Protein AF-A0A914K9J9-F1 (afdb_monomer)

Radius of gyration: 25.11 Å; Cα contacts (8 Å, |Δi|>4): 63; chains: 1; bounding box: 50×55×64 Å

Sequence (138 aa):
MTQPRTSSIVTNSENDKSSIIYKADKNYVFQRGFYENEVYEKATKFTNFLVNLQYLILTISALFNELLRNFGLLKTFYPQERPEQKDFTKLYAKRETIFVNNCYRPVCDIIGRPIAGVPGTKMTLKDRVSKDYNWTFE

Secondary structure (DSSP, 8-state):
-PPP---------SSS---------TT-----------------HHHHHHHHHHHHHHHHHHHHHHHHHHTT-------PPPGGGTTSPPSS-HHHHHHIIIIIHHHHHHHTPPB-S-SSSS--BPP---SSTTSS--

Foldseek 3Di:
DDDDDDDDDDDDPDDDDPPPDPPDDPPDDPDPPPPPPPPPPDPDPVVVVVVVVVVVVLQVQLVVVVVCVVVVVDDADADDDDPVCVVDDDPDDPRVRSCCPRPVLLVCQVVVFDFPDDDDPDTDTDHWDDPRSNPDTD

pLDDT: mean 75.24, std 19.27, range [32.78, 97.5]

Mean predicted aligned error: 14.39 Å

Nearest PDB structures (foldseek):
  7k0k-assembly1_B  TM=6.915E-01  e=8.109E-06  Homo sapiens
  7cqk-assembly1_T  TM=6.562E-01  e=1.047E-04  Homo sapiens
  7cqi-assembly1_T  TM=6.582E-01  e=1.282E-04  Homo sapiens
  6m4n-assembly1_B  TM=6.426E-01  e=4.305E-04  Homo sapiens
  7yjo-assembly1_B  TM=6.191E-01  e=2.798E-02  Arabidopsis thaliana

Structure (mmCIF, N/CA/C/O backbone):
data_AF-A0A914K9J9-F1
#
_entry.id   AF-A0A914K9J9-F1
#
loop_
_atom_site.group_PDB
_atom_site.id
_atom_site.type_symbol
_atom_site.label_atom_id
_atom_site.label_alt_id
_atom_site.label_comp_id
_atom_site.label_asym_id
_atom_site.label_entity_id
_atom_site.label_seq_id
_atom_site.pdbx_PDB_ins_code
_atom_site.Cartn_x
_atom_site.Cartn_y
_atom_site.Cartn_z
_atom_site.occupancy
_atom_site.B_iso_or_equiv
_ato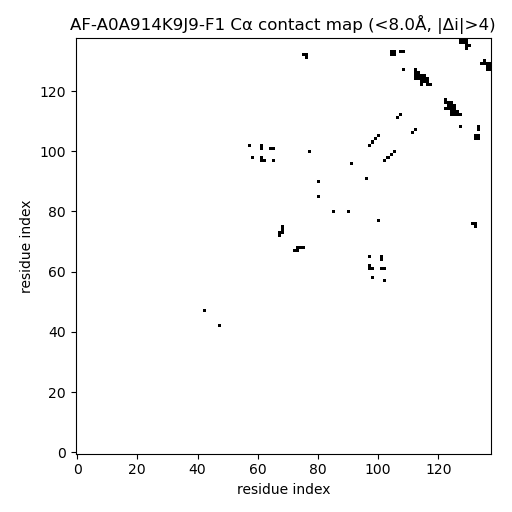m_site.auth_seq_id
_atom_site.auth_comp_id
_atom_site.auth_asym_id
_atom_site.auth_atom_id
_atom_site.pdbx_PDB_model_num
ATOM 1 N N . MET A 1 1 ? 14.699 -32.713 -23.924 1.00 34.44 1 MET A N 1
ATOM 2 C CA . MET A 1 1 ? 14.188 -32.689 -25.312 1.00 34.44 1 MET A CA 1
ATOM 3 C C . MET A 1 1 ? 12.806 -33.334 -25.301 1.00 34.44 1 MET A C 1
ATOM 5 O O . MET A 1 1 ? 12.697 -34.548 -25.378 1.00 34.44 1 MET A O 1
ATOM 9 N N . THR A 1 2 ? 11.761 -32.552 -25.038 1.00 39.81 2 THR A N 1
ATOM 10 C CA . THR A 1 2 ? 10.373 -33.036 -24.924 1.00 39.81 2 THR A CA 1
ATOM 11 C C . THR A 1 2 ? 9.716 -32.937 -26.300 1.00 39.81 2 THR A C 1
ATOM 13 O O . THR A 1 2 ? 9.763 -31.878 -26.922 1.00 39.81 2 THR A O 1
ATOM 16 N N . GLN A 1 3 ? 9.172 -34.048 -26.800 1.00 32.78 3 GLN A N 1
ATOM 17 C CA . GLN A 1 3 ? 8.558 -34.144 -28.130 1.00 32.78 3 GLN A CA 1
ATOM 18 C C . GLN A 1 3 ? 7.400 -33.134 -28.285 1.00 32.78 3 GLN A C 1
ATOM 20 O O . GLN A 1 3 ? 6.623 -32.961 -27.340 1.00 32.78 3 GLN A O 1
ATOM 25 N N . PRO A 1 4 ? 7.255 -32.464 -29.444 1.00 38.00 4 PRO A N 1
ATOM 26 C CA . PRO A 1 4 ? 6.171 -31.519 -29.666 1.00 38.00 4 PRO A CA 1
ATOM 27 C C . PRO A 1 4 ? 4.817 -32.233 -29.768 1.00 38.00 4 PRO A C 1
ATOM 29 O O . PRO A 1 4 ? 4.674 -33.286 -30.386 1.00 38.00 4 PRO A O 1
ATOM 32 N N . ARG A 1 5 ? 3.807 -31.609 -29.157 1.00 48.69 5 ARG A N 1
ATOM 33 C CA . ARG A 1 5 ? 2.401 -32.027 -29.117 1.00 48.69 5 ARG A CA 1
ATOM 34 C C . ARG A 1 5 ? 1.840 -32.181 -30.539 1.00 48.69 5 ARG A C 1
ATOM 36 O O . ARG A 1 5 ? 1.570 -31.183 -31.200 1.00 48.69 5 ARG A O 1
ATOM 43 N N . THR A 1 6 ? 1.620 -33.410 -31.000 1.00 38.75 6 THR A N 1
ATOM 44 C CA . THR A 1 6 ? 0.888 -33.673 -32.249 1.00 38.75 6 THR A CA 1
ATOM 45 C C . THR A 1 6 ? -0.610 -33.704 -31.944 1.00 38.75 6 THR A C 1
ATOM 47 O O . THR A 1 6 ? -1.135 -34.704 -31.465 1.00 38.75 6 THR A O 1
ATOM 50 N N . SER A 1 7 ? -1.318 -32.595 -32.163 1.00 42.06 7 SER A N 1
ATOM 51 C CA . SER A 1 7 ? -2.784 -32.583 -32.113 1.00 42.06 7 SER A CA 1
ATOM 52 C C . SER A 1 7 ? -3.335 -33.040 -33.462 1.00 42.06 7 SER A C 1
ATOM 54 O O . SER A 1 7 ? -3.298 -32.284 -34.432 1.00 42.06 7 SER A O 1
ATOM 56 N N . SER A 1 8 ? -3.834 -34.271 -33.543 1.00 40.62 8 SER A N 1
ATOM 57 C CA . SER A 1 8 ? -4.540 -34.762 -34.729 1.00 40.62 8 SER A CA 1
ATOM 58 C C . SER A 1 8 ? -5.969 -34.217 -34.753 1.00 40.62 8 SER A C 1
ATOM 60 O O . SER A 1 8 ? -6.779 -34.544 -33.884 1.00 40.62 8 SER A O 1
ATOM 62 N N . ILE A 1 9 ? -6.276 -33.386 -35.750 1.00 41.22 9 ILE A N 1
ATOM 63 C CA . ILE A 1 9 ? -7.633 -32.918 -36.044 1.00 41.22 9 ILE A CA 1
ATOM 64 C C . ILE A 1 9 ? -8.356 -34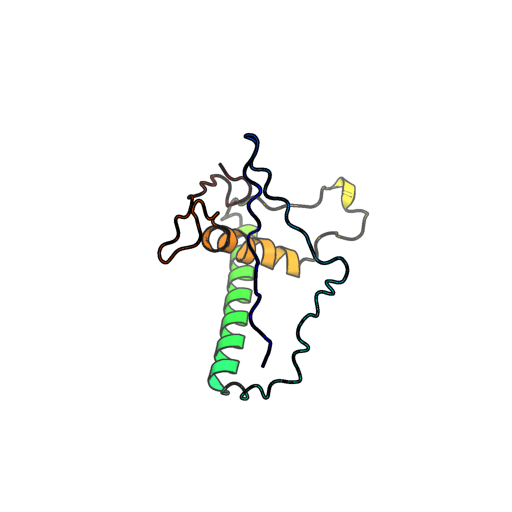.057 -36.770 1.00 41.22 9 ILE A C 1
ATOM 66 O O . ILE A 1 9 ? -7.957 -34.433 -37.868 1.00 41.22 9 ILE A O 1
ATOM 70 N N . VAL A 1 10 ? -9.404 -34.616 -36.162 1.00 45.47 10 VAL A N 1
ATOM 71 C CA . VAL A 1 10 ? -10.304 -35.568 -36.829 1.00 45.47 10 VAL A CA 1
ATOM 72 C C . VAL A 1 10 ? -11.623 -34.853 -37.087 1.00 45.47 10 VAL A C 1
ATOM 74 O O . VAL A 1 10 ? -12.367 -34.555 -36.155 1.00 45.47 10 VAL A O 1
ATOM 77 N N . THR A 1 11 ? -11.898 -34.553 -38.353 1.00 34.75 11 THR A N 1
ATOM 78 C CA . THR A 1 11 ? -13.187 -34.034 -38.821 1.00 34.75 11 THR A CA 1
ATOM 79 C C . THR A 1 11 ? -14.027 -35.196 -39.345 1.00 34.75 11 THR A C 1
ATOM 81 O O . THR A 1 11 ? -13.688 -35.763 -40.380 1.00 34.75 11 THR A O 1
ATOM 84 N N . ASN A 1 12 ? -15.124 -35.539 -38.665 1.00 36.00 12 ASN A N 1
ATOM 85 C CA . ASN A 1 12 ? -16.175 -36.362 -39.268 1.00 36.00 12 ASN A CA 1
ATOM 86 C C . ASN A 1 12 ? -17.130 -35.439 -40.030 1.00 36.00 12 ASN A C 1
ATOM 88 O O . ASN A 1 12 ? -17.810 -34.609 -39.427 1.00 36.00 12 ASN A O 1
ATOM 92 N N . SER A 1 13 ? -17.145 -35.567 -41.356 1.00 43.44 13 SER A N 1
ATOM 93 C CA . SER A 1 13 ? -18.115 -34.919 -42.232 1.00 43.44 13 SER A CA 1
ATOM 94 C C . SER A 1 13 ? -19.427 -35.697 -42.192 1.00 43.44 13 SER A C 1
ATOM 96 O O . SER A 1 13 ? -19.593 -36.624 -42.971 1.00 43.44 13 SER A O 1
ATOM 98 N N . GLU A 1 14 ? -20.322 -35.356 -41.268 1.00 43.47 14 GLU A N 1
ATOM 99 C CA . GLU A 1 14 ? -21.774 -35.508 -41.437 1.00 43.47 14 GLU A CA 1
ATOM 100 C C . GLU A 1 14 ? -22.504 -34.921 -40.216 1.00 43.47 14 GLU A C 1
ATOM 102 O O . GLU A 1 14 ? -22.311 -35.356 -39.083 1.00 43.47 14 GLU A O 1
ATOM 107 N N . ASN A 1 15 ? -23.364 -33.938 -40.499 1.00 35.38 15 ASN A N 1
ATOM 108 C CA . ASN A 1 15 ? -24.282 -33.200 -39.624 1.00 35.38 15 ASN A CA 1
ATOM 109 C C . ASN A 1 15 ? -23.733 -32.073 -38.724 1.00 35.38 15 ASN A C 1
ATOM 111 O O . ASN A 1 15 ? -22.988 -32.267 -37.765 1.00 35.38 15 ASN A O 1
ATOM 115 N N . ASP A 1 16 ? -24.239 -30.873 -39.029 1.00 42.59 16 ASP A N 1
ATOM 116 C CA . ASP A 1 16 ? -24.103 -29.603 -38.319 1.00 42.59 16 ASP A CA 1
ATOM 117 C C . ASP A 1 16 ? -24.403 -29.716 -36.819 1.00 42.59 16 ASP A C 1
ATOM 119 O O . ASP A 1 16 ? -25.556 -29.748 -36.384 1.00 42.59 16 ASP A O 1
ATOM 123 N N . LYS A 1 17 ? -23.321 -29.749 -36.038 1.00 36.62 17 LYS A N 1
ATOM 124 C CA . LYS A 1 17 ? -23.132 -29.193 -34.688 1.00 36.62 17 LYS A CA 1
ATOM 125 C C . LYS A 1 17 ? -21.673 -29.462 -34.332 1.00 36.62 17 LYS A C 1
ATOM 127 O O . LYS A 1 17 ? -21.334 -30.520 -33.810 1.00 36.62 17 LYS A O 1
ATOM 132 N N . SER A 1 18 ? -20.784 -28.520 -34.644 1.00 38.53 18 SER A N 1
ATOM 133 C CA . SER A 1 18 ? -19.354 -28.617 -34.336 1.00 38.53 18 SER A CA 1
ATOM 134 C C . SER A 1 18 ? -19.105 -28.471 -32.827 1.00 38.53 18 SER A C 1
ATOM 136 O O . SER A 1 18 ? -18.589 -27.456 -32.357 1.00 38.53 18 SER A O 1
ATOM 138 N N . SER A 1 19 ? -19.489 -29.469 -32.033 1.00 37.03 19 SER A N 1
ATOM 139 C CA . SER A 1 19 ? -1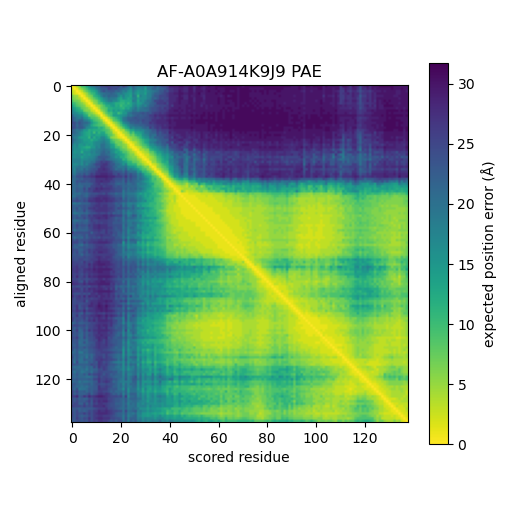8.983 -29.607 -30.672 1.00 37.03 19 SER A CA 1
ATOM 140 C C . SER A 1 19 ? -17.540 -30.092 -30.770 1.00 37.03 19 SER A C 1
ATOM 142 O O . SER A 1 19 ? -17.287 -31.250 -31.100 1.00 37.03 19 SER A O 1
ATOM 144 N N . ILE A 1 20 ? -16.588 -29.196 -30.518 1.00 44.19 20 ILE A N 1
ATOM 145 C CA . ILE A 1 20 ? -15.171 -29.544 -30.406 1.00 44.19 20 ILE A CA 1
ATOM 146 C C . ILE A 1 20 ? -15.028 -30.399 -29.141 1.00 44.19 20 ILE A C 1
ATOM 148 O O . ILE A 1 20 ? -15.009 -29.882 -28.025 1.00 44.19 20 ILE A O 1
ATOM 152 N N . ILE A 1 21 ? -14.997 -31.722 -29.298 1.00 39.75 21 ILE A N 1
ATOM 153 C CA . ILE A 1 21 ? -14.773 -32.642 -28.182 1.00 39.75 21 ILE A CA 1
ATOM 154 C C . ILE A 1 21 ? -13.268 -32.659 -27.910 1.00 39.75 21 ILE A C 1
ATOM 156 O O . ILE A 1 21 ? -12.502 -33.335 -28.596 1.00 39.75 21 ILE A O 1
ATOM 160 N N . TYR A 1 22 ? -12.832 -31.912 -26.898 1.00 46.94 22 TYR A N 1
ATOM 161 C CA . TYR A 1 22 ? -11.477 -32.039 -26.370 1.00 46.94 22 TYR A CA 1
ATOM 162 C C . TYR A 1 22 ? -11.358 -33.391 -25.658 1.00 46.94 22 TYR A C 1
ATOM 164 O O . TYR A 1 22 ? -11.877 -33.579 -24.558 1.00 46.94 22 TYR A O 1
ATOM 172 N N . LYS A 1 23 ? -10.672 -34.354 -26.277 1.00 42.66 23 LYS A N 1
ATOM 173 C CA . LYS A 1 23 ? -10.245 -35.574 -25.583 1.00 42.66 23 LYS A CA 1
ATOM 174 C C . LYS A 1 23 ? -9.040 -35.214 -24.712 1.00 42.66 23 LYS A C 1
ATOM 176 O O . LYS A 1 23 ? -7.927 -35.097 -25.210 1.00 42.66 23 LYS A O 1
ATOM 181 N N . ALA A 1 24 ? -9.272 -34.980 -23.423 1.00 58.97 24 ALA A N 1
ATOM 182 C CA . ALA A 1 24 ? -8.194 -34.895 -22.445 1.00 58.97 24 ALA A CA 1
ATOM 183 C C . ALA A 1 24 ? -7.677 -36.314 -22.158 1.00 58.97 24 ALA A C 1
ATOM 185 O O . ALA A 1 24 ? -8.462 -37.200 -21.806 1.00 58.97 24 ALA A O 1
ATOM 186 N N . ASP A 1 25 ? -6.373 -36.542 -22.322 1.00 60.53 25 ASP A N 1
ATOM 187 C CA . ASP A 1 25 ? -5.741 -37.818 -21.982 1.00 60.53 25 ASP A CA 1
ATOM 188 C C . ASP A 1 25 ? -5.950 -38.116 -20.497 1.00 60.53 25 ASP A C 1
ATOM 190 O O . ASP A 1 25 ? -5.471 -37.376 -19.648 1.00 60.53 25 ASP A O 1
ATOM 194 N N . LYS A 1 26 ? -6.641 -39.213 -20.159 1.00 59.38 26 LYS A N 1
ATOM 195 C CA . LYS A 1 26 ? -7.032 -39.563 -18.775 1.00 59.38 26 LYS A CA 1
ATOM 196 C C . LYS A 1 26 ? -5.862 -39.728 -17.786 1.00 59.38 26 LYS A C 1
ATOM 198 O O . LYS A 1 26 ? -6.105 -39.809 -16.590 1.00 59.38 26 LYS A O 1
ATOM 203 N N . ASN A 1 27 ? -4.620 -39.741 -18.272 1.00 52.59 27 ASN A N 1
ATOM 204 C CA . ASN A 1 27 ? -3.395 -39.890 -17.484 1.00 52.59 27 ASN A CA 1
ATOM 205 C C . ASN A 1 27 ? -2.533 -38.614 -17.463 1.00 52.59 27 ASN A C 1
ATOM 207 O O . ASN A 1 27 ? -1.317 -38.694 -17.288 1.00 52.59 27 ASN A O 1
ATOM 211 N N . TYR A 1 28 ? -3.127 -37.430 -17.655 1.00 58.00 28 TYR A N 1
ATOM 212 C CA . TYR A 1 28 ? -2.390 -36.183 -17.472 1.00 58.00 28 TYR A CA 1
ATOM 213 C C . TYR A 1 28 ? -2.070 -35.987 -15.979 1.00 58.00 28 TYR A C 1
ATOM 215 O O . TYR A 1 28 ? -2.931 -35.694 -15.154 1.00 58.00 28 TYR A O 1
ATOM 223 N N . VAL A 1 29 ? -0.802 -36.144 -15.616 1.00 54.78 29 VAL A N 1
ATOM 224 C CA . VAL A 1 29 ? -0.282 -35.650 -14.341 1.00 54.78 29 VAL A CA 1
ATOM 225 C C . VAL A 1 29 ? 0.401 -34.332 -14.655 1.00 54.78 29 VAL A C 1
ATOM 227 O O . VAL A 1 29 ? 1.391 -34.303 -15.385 1.00 54.78 29 VAL A O 1
ATOM 230 N N . PHE A 1 30 ? -0.138 -33.226 -14.139 1.00 55.84 30 PHE A N 1
ATOM 231 C CA . PHE A 1 30 ? 0.558 -31.944 -14.179 1.00 55.84 30 PHE A CA 1
ATOM 232 C C . PHE A 1 30 ? 1.815 -32.059 -13.314 1.00 55.84 30 PHE A C 1
ATOM 234 O O . PHE A 1 30 ? 1.777 -31.877 -12.097 1.00 55.84 30 PHE A O 1
ATOM 241 N N . GLN A 1 31 ? 2.933 -32.412 -13.940 1.00 54.22 31 GLN A N 1
ATOM 242 C CA . GLN A 1 31 ? 4.235 -32.320 -13.308 1.00 54.22 31 GLN A CA 1
ATOM 243 C C . GLN A 1 31 ? 4.617 -30.841 -13.316 1.00 54.22 31 GLN A C 1
ATOM 245 O O . GLN A 1 31 ? 4.958 -30.289 -14.363 1.00 54.22 31 GLN A O 1
ATOM 250 N N . ARG A 1 32 ? 4.544 -30.173 -12.154 1.00 55.34 32 ARG A N 1
ATOM 251 C CA . ARG A 1 32 ? 5.339 -28.953 -11.972 1.00 55.34 32 ARG A CA 1
ATOM 252 C C . ARG A 1 32 ? 6.779 -29.367 -12.232 1.00 55.34 32 ARG A C 1
ATOM 254 O O . ARG A 1 32 ? 7.260 -30.269 -11.554 1.00 55.34 32 ARG A O 1
ATOM 261 N N . GLY A 1 33 ? 7.426 -28.757 -13.224 1.00 50.41 33 GLY A N 1
ATOM 262 C CA . GLY A 1 33 ? 8.855 -28.950 -13.428 1.00 50.41 33 GLY A CA 1
ATOM 263 C C . GLY A 1 33 ? 9.553 -28.736 -12.090 1.00 50.41 33 GLY A C 1
ATOM 264 O O . GLY A 1 33 ? 9.337 -27.715 -11.435 1.00 50.41 33 GLY A O 1
ATOM 265 N N . PHE A 1 34 ? 10.294 -29.741 -11.634 1.00 48.25 34 PHE A N 1
ATOM 266 C CA . PHE A 1 34 ? 11.142 -29.585 -10.469 1.00 48.25 34 PHE A CA 1
ATOM 267 C C . PHE A 1 34 ? 12.213 -28.571 -10.862 1.00 48.25 34 PHE A C 1
ATOM 269 O O . PHE A 1 34 ? 13.027 -28.840 -11.740 1.00 48.25 34 PHE A O 1
ATOM 276 N N . TYR A 1 35 ? 12.159 -27.383 -10.262 1.00 55.12 35 TYR A N 1
ATOM 277 C CA . TYR A 1 35 ? 13.236 -26.405 -10.336 1.00 55.12 35 TYR A CA 1
ATOM 278 C C . TYR A 1 35 ? 14.409 -26.991 -9.547 1.00 55.12 35 TYR A C 1
ATOM 280 O O . TYR A 1 35 ? 14.546 -26.768 -8.344 1.00 55.12 35 TYR A O 1
ATOM 288 N N . GLU A 1 36 ? 15.189 -27.847 -10.199 1.00 54.03 36 GLU A N 1
ATOM 289 C CA . GLU A 1 36 ? 16.464 -28.336 -9.696 1.00 54.03 36 GLU A CA 1
ATOM 290 C C . GLU A 1 36 ? 17.377 -27.126 -9.518 1.00 54.03 36 GLU A C 1
ATOM 292 O O . GLU A 1 36 ? 17.854 -26.581 -10.504 1.00 54.03 36 GLU A O 1
ATOM 297 N N . ASN A 1 37 ? 17.519 -26.682 -8.261 1.00 53.47 37 ASN A N 1
ATOM 298 C CA . ASN A 1 37 ? 18.502 -25.729 -7.736 1.00 53.47 37 ASN A CA 1
ATOM 299 C C . ASN A 1 37 ? 19.274 -24.972 -8.824 1.00 53.47 37 ASN A C 1
ATOM 301 O O . ASN A 1 37 ? 20.453 -25.242 -9.061 1.00 53.47 37 ASN A O 1
ATOM 305 N N . GLU A 1 38 ? 18.598 -24.039 -9.497 1.00 58.50 38 GLU A N 1
ATOM 306 C CA . GLU A 1 38 ? 19.273 -23.174 -10.448 1.00 58.50 38 GLU A CA 1
ATOM 307 C C . GLU A 1 38 ? 20.379 -22.439 -9.691 1.00 58.50 38 GLU A C 1
ATOM 309 O O . GLU A 1 38 ? 20.176 -21.909 -8.593 1.00 58.50 38 GLU A O 1
ATOM 314 N N . VAL A 1 39 ? 21.579 -22.466 -10.266 1.00 61.59 39 VAL A N 1
ATOM 315 C CA . VAL A 1 39 ? 22.725 -21.667 -9.844 1.00 61.59 39 VAL A CA 1
ATOM 316 C C . VAL A 1 39 ? 22.325 -20.208 -10.040 1.00 61.59 39 VAL A C 1
ATOM 318 O O . VAL A 1 39 ? 22.595 -19.615 -11.078 1.00 61.59 39 VAL A O 1
ATOM 321 N N . TYR A 1 40 ? 21.608 -19.630 -9.077 1.00 66.56 40 TYR A N 1
ATOM 322 C CA . TYR A 1 40 ? 21.301 -18.212 -9.116 1.00 66.56 40 TYR A CA 1
ATOM 323 C C . TYR A 1 40 ? 22.631 -17.473 -9.056 1.00 66.56 40 TYR A C 1
ATOM 325 O O . TYR A 1 40 ? 23.387 -17.613 -8.087 1.00 66.56 40 TYR A O 1
ATOM 333 N N . GLU A 1 41 ? 22.927 -16.687 -10.088 1.00 74.25 41 GLU A N 1
ATOM 334 C CA . GLU A 1 41 ? 24.020 -15.733 -10.008 1.00 74.25 41 GLU A CA 1
ATOM 335 C C . GLU A 1 41 ? 23.779 -14.879 -8.767 1.00 74.25 41 GLU A C 1
ATOM 337 O O . GLU A 1 41 ? 22.723 -14.259 -8.600 1.00 74.25 41 GLU A O 1
ATOM 342 N N . LYS A 1 42 ? 24.733 -14.918 -7.830 1.00 77.88 42 LYS A N 1
ATOM 343 C CA . LYS A 1 42 ? 24.605 -14.183 -6.577 1.00 77.88 42 LYS A CA 1
ATOM 344 C C . LYS A 1 42 ? 24.393 -12.720 -6.933 1.00 77.88 42 LYS A C 1
ATOM 346 O O . LYS A 1 42 ? 25.289 -12.094 -7.496 1.00 77.88 42 LYS A O 1
ATOM 351 N N . ALA A 1 43 ? 23.223 -12.190 -6.581 1.00 84.50 43 ALA A N 1
ATOM 352 C CA . ALA A 1 43 ? 22.877 -10.815 -6.889 1.00 84.50 43 ALA A CA 1
ATOM 353 C C . ALA A 1 43 ? 24.009 -9.875 -6.456 1.00 84.50 43 ALA A C 1
ATOM 355 O O . ALA A 1 43 ? 24.526 -9.966 -5.331 1.00 84.50 43 ALA A O 1
ATOM 356 N N . THR A 1 44 ? 24.401 -8.980 -7.364 1.00 91.31 44 THR A N 1
ATOM 357 C CA . THR A 1 44 ? 25.407 -7.954 -7.097 1.00 91.31 44 THR A CA 1
ATOM 358 C C . THR A 1 44 ? 25.049 -7.226 -5.804 1.00 91.31 44 THR A C 1
ATOM 360 O O . THR A 1 44 ? 23.881 -6.924 -5.547 1.00 91.31 44 THR A O 1
ATOM 363 N N . LYS A 1 45 ? 26.053 -6.917 -4.972 1.00 92.75 45 LYS A N 1
ATOM 364 C CA . LYS A 1 45 ? 25.843 -6.238 -3.678 1.00 92.75 45 LYS A CA 1
ATOM 365 C C . LYS A 1 45 ? 24.997 -4.965 -3.823 1.00 92.75 45 LYS A C 1
ATOM 367 O O . LYS A 1 45 ? 24.157 -4.696 -2.973 1.00 92.75 45 LYS A O 1
ATOM 372 N N . PHE A 1 46 ? 25.184 -4.236 -4.925 1.00 95.12 46 PHE A N 1
ATOM 373 C CA . PHE A 1 46 ? 24.407 -3.048 -5.269 1.00 95.12 46 PHE A CA 1
ATOM 374 C C . PHE A 1 46 ? 22.918 -3.349 -5.488 1.00 95.12 46 PHE A C 1
ATOM 376 O O . PHE A 1 46 ? 22.074 -2.691 -4.892 1.00 95.12 46 PHE A O 1
ATOM 383 N N . THR A 1 47 ? 22.585 -4.384 -6.263 1.00 94.06 47 THR A N 1
ATOM 384 C CA . THR A 1 47 ? 21.194 -4.808 -6.480 1.00 94.06 47 THR A CA 1
ATOM 385 C C . THR A 1 47 ? 20.524 -5.198 -5.166 1.00 94.06 47 THR A C 1
ATOM 387 O O . THR A 1 47 ? 19.423 -4.737 -4.881 1.00 94.06 47 THR A O 1
ATOM 390 N N . ASN A 1 48 ? 21.208 -5.971 -4.316 1.00 93.75 48 ASN A N 1
ATOM 391 C CA . ASN A 1 48 ? 20.680 -6.323 -2.994 1.00 93.75 48 ASN A CA 1
ATOM 392 C C . ASN A 1 48 ? 20.425 -5.082 -2.135 1.00 93.75 48 ASN A C 1
ATOM 394 O O . ASN A 1 48 ? 19.390 -4.986 -1.479 1.00 93.75 48 ASN A O 1
ATOM 398 N N . PHE A 1 49 ? 21.346 -4.119 -2.144 1.00 96.50 49 PHE A N 1
ATOM 399 C CA . PHE A 1 49 ? 21.162 -2.861 -1.431 1.00 96.50 49 PHE A CA 1
ATOM 400 C C . PHE A 1 49 ? 19.936 -2.094 -1.942 1.00 96.50 49 PHE A C 1
ATOM 402 O O . PHE A 1 49 ? 19.089 -1.705 -1.140 1.00 96.50 49 PHE A O 1
ATOM 409 N N . LEU A 1 50 ? 19.794 -1.943 -3.261 1.00 96.81 50 LEU A N 1
ATOM 410 C CA . LEU A 1 50 ? 18.660 -1.247 -3.868 1.00 96.81 50 LEU A CA 1
ATOM 411 C C . LEU A 1 50 ? 17.316 -1.902 -3.538 1.00 96.81 50 LEU A C 1
ATOM 413 O O . LEU A 1 50 ? 16.364 -1.195 -3.223 1.00 96.81 50 LEU A O 1
ATOM 417 N N . VAL A 1 51 ? 17.232 -3.235 -3.563 1.00 96.00 51 VAL A N 1
ATOM 418 C CA . VAL A 1 51 ? 15.994 -3.958 -3.220 1.00 96.00 51 VAL A CA 1
ATOM 419 C C . VAL A 1 51 ? 15.603 -3.714 -1.762 1.00 96.00 51 VAL A C 1
ATOM 421 O O . VAL A 1 51 ? 14.442 -3.429 -1.469 1.00 96.00 51 VAL A O 1
ATOM 424 N N . ASN A 1 52 ? 16.571 -3.763 -0.845 1.00 95.38 52 ASN A N 1
ATOM 425 C CA . ASN A 1 52 ? 16.312 -3.474 0.565 1.00 95.38 52 ASN A CA 1
ATOM 426 C C . ASN A 1 52 ? 15.920 -2.004 0.784 1.00 95.38 52 ASN A C 1
ATOM 428 O O . ASN A 1 52 ? 15.007 -1.715 1.556 1.00 95.38 52 ASN A O 1
ATOM 432 N N . LEU A 1 53 ? 16.560 -1.079 0.067 1.00 97.50 53 LEU A N 1
ATOM 433 C 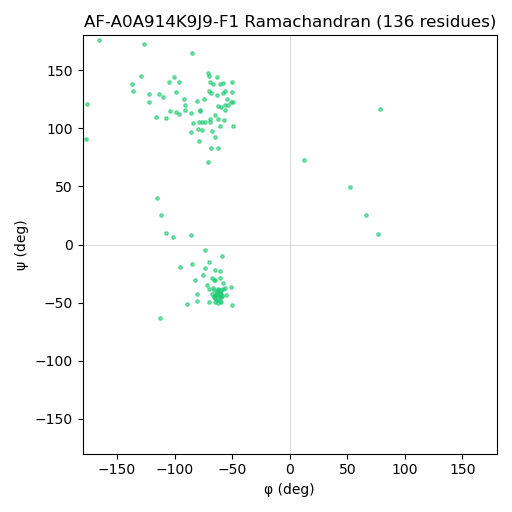CA . LEU A 1 53 ? 16.232 0.344 0.104 1.00 97.50 53 LEU A CA 1
ATOM 434 C C . LEU A 1 53 ? 14.814 0.604 -0.421 1.00 97.50 53 LEU A C 1
ATOM 436 O O . LEU A 1 53 ? 14.057 1.335 0.212 1.00 97.50 53 LEU A O 1
ATOM 440 N N . GLN A 1 54 ? 14.414 -0.047 -1.513 1.00 95.62 54 GLN A N 1
ATOM 441 C CA . GLN A 1 54 ? 13.051 0.031 -2.039 1.00 95.62 54 GLN A CA 1
ATOM 442 C C . GLN A 1 54 ? 12.023 -0.473 -1.019 1.00 95.62 54 GLN A C 1
ATOM 444 O O . GLN A 1 54 ? 10.991 0.166 -0.809 1.00 95.62 54 GLN A O 1
ATOM 449 N N . TYR A 1 55 ? 12.305 -1.598 -0.359 1.00 92.62 55 TYR A N 1
ATOM 450 C CA . TYR A 1 55 ? 11.425 -2.138 0.676 1.00 92.62 55 TYR A CA 1
ATOM 451 C C . TYR A 1 55 ? 11.283 -1.174 1.866 1.00 92.62 55 TYR A C 1
ATOM 453 O O . TYR A 1 55 ? 10.184 -0.975 2.396 1.00 92.62 55 TYR A O 1
ATOM 461 N N . LEU A 1 56 ? 12.381 -0.524 2.256 1.00 95.62 56 LEU A N 1
ATOM 462 C CA . LEU A 1 56 ? 12.392 0.482 3.314 1.00 95.62 56 LEU A CA 1
ATOM 463 C C . LEU A 1 56 ? 11.576 1.719 2.924 1.00 95.62 56 LEU A C 1
ATOM 465 O O . LEU A 1 56 ? 10.744 2.159 3.715 1.00 95.62 56 LEU A O 1
ATOM 469 N N . ILE A 1 57 ? 11.748 2.236 1.704 1.00 95.75 57 ILE A N 1
ATOM 470 C CA . ILE A 1 57 ? 10.968 3.377 1.203 1.00 95.75 57 ILE A CA 1
ATOM 471 C C . ILE A 1 57 ? 9.475 3.045 1.203 1.00 95.75 57 ILE A C 1
ATOM 473 O O . ILE A 1 57 ? 8.690 3.804 1.768 1.00 95.75 57 ILE A O 1
ATOM 477 N N . LEU A 1 58 ? 9.081 1.890 0.656 1.00 91.69 58 LEU A N 1
ATOM 478 C CA . LEU A 1 58 ? 7.684 1.441 0.659 1.00 91.69 58 LEU A CA 1
ATOM 479 C C . LEU A 1 58 ? 7.103 1.385 2.077 1.00 91.69 58 LEU A C 1
ATOM 481 O O . LEU A 1 58 ? 5.992 1.860 2.313 1.00 91.69 58 LEU A O 1
ATOM 485 N N . THR A 1 59 ? 7.871 0.855 3.030 1.00 91.38 59 THR A N 1
ATOM 486 C CA . THR A 1 59 ? 7.445 0.743 4.430 1.00 91.38 59 THR A CA 1
ATOM 487 C C . THR A 1 59 ? 7.277 2.117 5.084 1.00 91.38 59 THR A C 1
ATOM 489 O O . THR A 1 59 ? 6.274 2.362 5.757 1.00 91.38 59 THR A O 1
ATOM 492 N N . ILE A 1 60 ? 8.221 3.037 4.864 1.00 94.69 60 ILE A N 1
ATOM 493 C CA . ILE A 1 60 ? 8.156 4.400 5.411 1.00 94.69 60 ILE A CA 1
ATOM 494 C C . ILE A 1 60 ? 6.987 5.173 4.802 1.00 94.69 60 ILE A C 1
ATOM 496 O O . ILE A 1 60 ? 6.227 5.799 5.539 1.00 94.69 60 ILE A O 1
ATOM 500 N N . SER A 1 61 ? 6.791 5.105 3.484 1.00 91.94 61 SER A N 1
ATOM 501 C CA . SER A 1 61 ? 5.663 5.760 2.816 1.00 91.94 61 SER A CA 1
ATOM 502 C C . SER A 1 61 ? 4.317 5.222 3.307 1.00 91.94 61 SER A C 1
ATOM 504 O O . SER A 1 61 ? 3.384 5.997 3.522 1.00 91.94 61 SER A O 1
ATOM 506 N N . ALA A 1 62 ? 4.208 3.911 3.543 1.00 91.38 62 ALA A N 1
ATOM 507 C CA . ALA A 1 62 ? 2.997 3.315 4.097 1.00 91.38 62 ALA A CA 1
ATOM 508 C C . ALA A 1 62 ? 2.697 3.834 5.510 1.00 91.38 62 ALA A C 1
ATOM 510 O O . ALA A 1 62 ? 1.549 4.167 5.806 1.00 91.38 62 ALA A O 1
ATOM 511 N N . LEU A 1 63 ? 3.720 3.955 6.359 1.00 91.56 63 LEU A N 1
ATOM 512 C CA . LEU A 1 63 ? 3.565 4.511 7.701 1.00 91.56 63 LEU A CA 1
ATOM 513 C C . LEU A 1 63 ? 3.215 6.002 7.656 1.00 91.56 63 LEU A C 1
ATOM 515 O O . LEU A 1 63 ? 2.324 6.445 8.374 1.00 91.56 63 LEU A O 1
ATOM 519 N N . PHE A 1 64 ? 3.870 6.775 6.790 1.00 92.62 64 PHE A N 1
ATOM 520 C CA . PHE A 1 64 ? 3.613 8.206 6.638 1.00 92.62 64 PHE A CA 1
ATOM 521 C C . PHE A 1 64 ? 2.157 8.492 6.247 1.00 92.62 64 PHE A C 1
ATOM 523 O O . PHE A 1 64 ? 1.510 9.341 6.856 1.00 92.62 64 PHE A O 1
ATOM 530 N N . ASN A 1 65 ? 1.601 7.728 5.303 1.00 89.12 65 ASN A N 1
ATOM 531 C CA . ASN A 1 65 ? 0.188 7.837 4.934 1.00 89.12 65 ASN A CA 1
ATOM 532 C C . ASN A 1 65 ? -0.754 7.491 6.099 1.00 89.12 65 ASN A C 1
ATOM 534 O O . ASN A 1 65 ? -1.781 8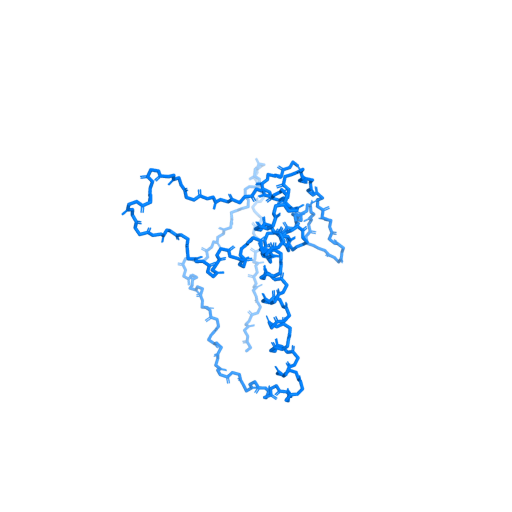.144 6.286 1.00 89.12 65 ASN A O 1
ATOM 538 N N . GLU A 1 66 ? -0.405 6.495 6.917 1.00 88.88 66 GLU A N 1
ATOM 539 C CA . GLU A 1 66 ? -1.177 6.167 8.117 1.00 88.88 66 GLU A CA 1
ATOM 540 C C . GLU A 1 66 ? -1.107 7.285 9.169 1.00 88.88 66 GLU A C 1
ATOM 542 O O . GLU A 1 66 ? -2.120 7.606 9.789 1.00 88.88 66 GLU A O 1
ATOM 547 N N . LEU A 1 67 ? 0.049 7.938 9.323 1.00 90.50 67 LEU A N 1
ATOM 548 C CA . LE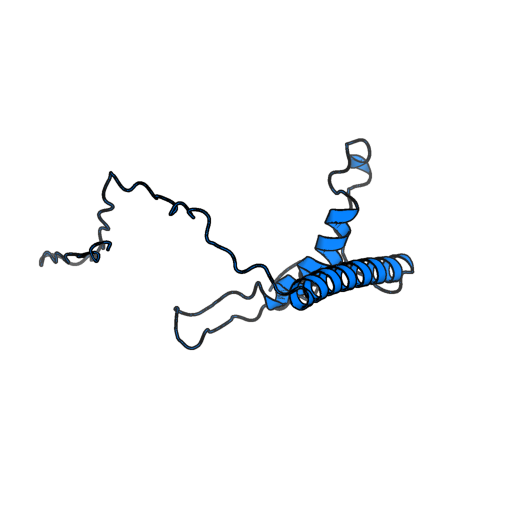U A 1 67 ? 0.198 9.106 10.193 1.00 90.50 67 LEU A CA 1
ATOM 549 C C . LEU A 1 67 ? -0.681 10.267 9.720 1.00 90.50 67 LEU A C 1
ATOM 551 O O . LEU A 1 67 ? -1.462 10.787 10.514 1.00 90.50 67 LEU A O 1
ATOM 555 N N . LEU A 1 68 ? -0.624 10.632 8.434 1.00 89.69 68 LEU A N 1
ATOM 556 C CA . LEU A 1 68 ? -1.479 11.680 7.854 1.00 89.69 68 LEU A CA 1
ATOM 557 C C . LEU A 1 68 ? -2.970 11.397 8.070 1.00 89.69 68 LEU A C 1
ATOM 559 O O . LEU A 1 68 ? -3.758 12.308 8.336 1.00 89.69 68 LEU A O 1
ATOM 563 N N . ARG A 1 69 ? -3.354 10.122 7.993 1.00 85.69 69 ARG A N 1
ATOM 564 C CA . ARG A 1 69 ? -4.720 9.677 8.255 1.00 85.69 69 ARG A CA 1
ATOM 565 C C . ARG A 1 69 ? -5.092 9.779 9.736 1.00 85.69 69 ARG A C 1
ATOM 567 O O . ARG A 1 69 ? -6.201 10.208 10.037 1.00 85.69 69 ARG A O 1
ATOM 574 N N . ASN A 1 70 ? -4.176 9.471 10.654 1.00 85.50 70 ASN A N 1
ATOM 575 C CA . ASN A 1 70 ? -4.391 9.670 12.092 1.00 85.50 70 ASN A CA 1
ATOM 576 C C . ASN A 1 70 ? -4.519 11.156 12.463 1.00 85.50 70 ASN A C 1
ATOM 578 O O . ASN A 1 70 ? -5.267 11.488 13.377 1.00 85.50 70 ASN A O 1
ATOM 582 N N . PHE A 1 71 ? -3.854 12.049 11.726 1.00 89.50 71 PHE A N 1
ATOM 583 C CA . PHE A 1 71 ? -4.039 13.499 11.851 1.00 89.50 71 PHE A CA 1
ATOM 584 C C . PHE A 1 71 ? -5.361 14.010 11.247 1.00 89.50 71 PHE A C 1
ATOM 586 O O . PHE A 1 71 ? -5.669 15.191 11.372 1.00 89.50 71 PHE A O 1
ATOM 593 N N . GLY A 1 72 ? -6.155 13.151 10.597 1.00 83.75 72 GLY A N 1
ATOM 594 C CA . GLY A 1 72 ? -7.458 13.512 10.032 1.00 83.75 72 GLY A CA 1
ATOM 595 C C . GLY A 1 72 ? -7.398 14.295 8.716 1.00 83.75 72 GLY A C 1
ATOM 596 O O . GLY A 1 72 ? -8.432 14.764 8.246 1.00 83.75 72 GLY A O 1
ATOM 597 N N . LEU A 1 73 ? -6.217 14.417 8.101 1.00 82.69 73 LEU A N 1
ATOM 598 C CA . LEU A 1 73 ? -6.028 15.156 6.844 1.00 82.69 73 LEU A CA 1
ATOM 599 C C . LEU A 1 73 ? -6.558 14.391 5.624 1.00 82.69 73 LEU A C 1
ATOM 601 O O . LEU A 1 73 ? -6.929 14.992 4.620 1.00 82.69 73 LEU A O 1
ATOM 605 N N . LEU A 1 74 ? -6.604 13.060 5.714 1.00 79.00 74 LEU A N 1
ATOM 606 C CA . LEU A 1 74 ? -7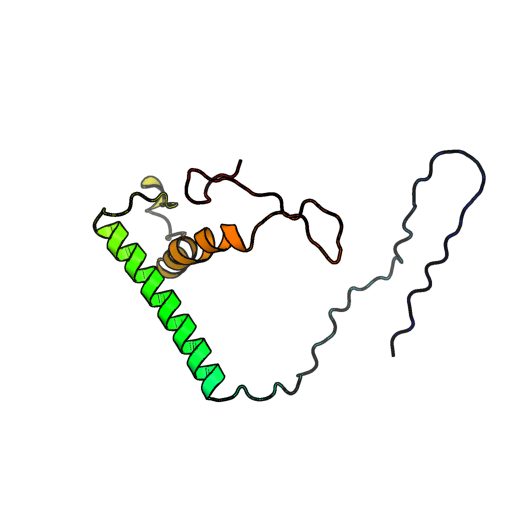.058 12.173 4.648 1.00 79.00 74 LEU A CA 1
ATOM 607 C C . LEU A 1 74 ? -8.314 11.423 5.102 1.00 79.00 74 LEU A C 1
ATOM 609 O O . LEU A 1 74 ? -8.249 10.539 5.960 1.00 79.00 74 LEU A O 1
ATOM 613 N N . LYS A 1 75 ? -9.470 11.751 4.511 1.00 70.44 75 LYS A N 1
ATOM 614 C CA . LYS A 1 75 ? -10.673 10.913 4.619 1.00 70.44 75 LYS A CA 1
ATOM 615 C C . LYS A 1 75 ? -10.532 9.741 3.654 1.00 70.44 75 LYS A C 1
ATOM 617 O O . LYS A 1 75 ? -10.679 9.907 2.449 1.00 70.44 75 LYS A O 1
ATOM 622 N N . THR A 1 76 ? -10.263 8.554 4.187 1.00 71.62 76 THR A N 1
ATOM 623 C CA . THR A 1 76 ? -10.133 7.333 3.381 1.00 71.62 76 THR A CA 1
ATOM 624 C C . THR A 1 76 ? -10.862 6.178 4.050 1.00 71.62 76 THR A C 1
ATOM 626 O O . THR A 1 76 ? -10.691 5.932 5.249 1.00 71.62 76 THR A O 1
ATOM 629 N N . PHE A 1 77 ? -11.660 5.456 3.263 1.00 72.56 77 PHE A N 1
ATOM 630 C CA . PHE A 1 77 ? -12.373 4.260 3.697 1.00 72.56 77 PHE A CA 1
ATOM 631 C C . PHE A 1 77 ? -11.386 3.115 3.973 1.00 72.56 77 PHE A C 1
ATOM 633 O O . PHE A 1 77 ? -10.539 2.787 3.139 1.00 72.56 77 PHE A O 1
ATOM 640 N N . TYR A 1 78 ? -11.506 2.473 5.137 1.00 78.31 78 TYR A N 1
ATOM 641 C CA . TYR A 1 78 ? -10.700 1.314 5.536 1.00 78.31 78 TYR A CA 1
ATOM 642 C C . TYR A 1 78 ? -11.594 0.246 6.193 1.00 78.31 78 TYR A C 1
ATOM 644 O O . TYR A 1 78 ? -12.448 0.649 6.984 1.00 78.31 78 TYR A O 1
ATOM 652 N N . PRO A 1 79 ? -11.445 -1.074 5.919 1.00 76.25 79 PRO A N 1
ATOM 653 C CA . PRO A 1 79 ? -12.159 -2.081 6.697 1.00 76.25 79 PRO A CA 1
ATOM 654 C C . PRO A 1 79 ? -11.728 -2.025 8.163 1.00 76.25 79 PRO A C 1
ATOM 656 O O . PRO A 1 79 ? -10.628 -2.431 8.513 1.00 76.25 79 PRO A O 1
ATOM 659 N N . GLN A 1 80 ? -12.601 -1.528 9.031 1.00 79.25 80 GLN A N 1
ATOM 660 C CA . GLN A 1 80 ? -12.416 -1.622 10.474 1.00 79.25 80 GLN A CA 1
ATOM 661 C C . GLN A 1 80 ? -13.263 -2.758 11.033 1.00 79.25 80 GLN A C 1
ATOM 663 O O . GLN A 1 80 ? -14.379 -3.006 10.573 1.00 79.25 80 GLN A O 1
ATOM 668 N N . GLU A 1 81 ? -12.721 -3.444 12.036 1.00 83.44 81 GLU A N 1
ATOM 669 C CA . GLU A 1 81 ? -13.473 -4.429 12.805 1.00 83.44 81 GLU A CA 1
ATOM 670 C C . GLU A 1 81 ? -14.668 -3.750 13.476 1.00 83.44 81 GLU A C 1
ATOM 672 O O . GLU A 1 81 ? -14.561 -2.635 14.006 1.00 83.44 81 GLU A O 1
ATOM 677 N N . ARG A 1 82 ? -15.819 -4.428 13.447 1.00 85.81 82 ARG A N 1
ATOM 678 C CA . ARG A 1 82 ? -17.019 -3.933 14.118 1.00 85.81 82 ARG A CA 1
ATOM 679 C C . ARG A 1 82 ? -16.759 -3.865 15.623 1.00 85.81 82 ARG A C 1
ATOM 681 O O . ARG A 1 82 ? -16.091 -4.750 16.159 1.00 85.81 82 ARG A O 1
ATOM 688 N N . PRO A 1 83 ? -17.301 -2.857 16.326 1.00 86.00 83 PRO A N 1
ATOM 689 C CA . PRO A 1 83 ? -17.093 -2.721 17.765 1.00 86.00 83 PRO A CA 1
ATOM 690 C C . PRO A 1 83 ? -17.558 -3.958 18.546 1.00 86.00 83 PRO A C 1
ATOM 692 O O . PRO A 1 83 ? -16.905 -4.329 19.511 1.00 86.00 83 PRO A O 1
ATOM 695 N N . GLU A 1 84 ? -18.610 -4.627 18.073 1.00 89.19 84 GLU A N 1
ATOM 696 C CA . GLU A 1 84 ? -19.181 -5.855 18.648 1.00 89.19 84 GLU A CA 1
ATOM 697 C C . GLU A 1 84 ? -18.240 -7.068 18.588 1.00 89.19 84 GLU A C 1
ATOM 699 O O . GLU A 1 84 ? -18.398 -8.013 19.348 1.00 89.19 84 GLU A O 1
ATOM 704 N N . GLN A 1 85 ? -17.262 -7.064 17.679 1.00 83.94 85 GLN A N 1
ATOM 705 C CA . GLN A 1 85 ? -16.374 -8.207 17.440 1.00 83.94 85 GLN A CA 1
ATOM 706 C C . GLN A 1 85 ? -14.997 -8.034 18.091 1.00 83.94 85 GLN A C 1
ATOM 708 O O . GLN A 1 85 ? -14.113 -8.861 17.880 1.00 83.94 85 GLN A O 1
ATOM 713 N N . LYS A 1 86 ? -14.810 -6.978 18.892 1.00 84.88 86 LYS A N 1
ATOM 714 C CA . LYS A 1 86 ? -13.536 -6.684 19.567 1.00 84.88 86 LYS A CA 1
ATOM 715 C C . LYS A 1 86 ? -13.190 -7.660 20.692 1.00 84.88 86 LYS A C 1
ATOM 717 O O . LYS A 1 86 ? -12.035 -7.686 21.108 1.00 84.88 86 LYS A O 1
ATOM 722 N N . ASP A 1 87 ? -14.161 -8.446 21.153 1.00 90.00 87 ASP A N 1
ATOM 723 C CA . ASP A 1 87 ? -13.952 -9.500 22.151 1.00 90.00 87 ASP A CA 1
ATOM 724 C C . ASP A 1 87 ? -13.219 -10.721 21.571 1.00 90.00 87 ASP A C 1
ATOM 726 O O . ASP A 1 87 ? -12.618 -11.501 22.310 1.00 90.00 87 ASP A O 1
ATOM 730 N N . PHE A 1 88 ? -13.223 -10.887 20.245 1.00 87.62 88 PHE A N 1
ATOM 731 C CA . PHE A 1 88 ? -12.483 -11.948 19.570 1.00 87.62 88 PHE A CA 1
ATOM 732 C C . PHE A 1 88 ? -11.027 -11.546 19.311 1.00 87.62 88 PHE A C 1
ATOM 734 O O . PHE A 1 88 ? -10.641 -10.377 19.365 1.00 87.62 88 PHE A O 1
ATOM 741 N N . THR A 1 89 ? -10.185 -12.532 18.990 1.00 87.88 89 THR A N 1
ATOM 742 C CA . THR A 1 89 ? -8.841 -12.252 18.476 1.00 87.88 89 THR A CA 1
ATOM 743 C C . THR A 1 89 ? -8.945 -11.364 17.239 1.00 87.88 89 THR A C 1
ATOM 745 O O . THR A 1 89 ? -9.725 -11.656 16.334 1.00 87.88 89 THR A O 1
ATOM 748 N N . LYS A 1 90 ? -8.142 -10.293 17.207 1.00 82.69 90 LYS A N 1
ATOM 749 C CA . LYS A 1 90 ? -8.080 -9.361 16.075 1.00 82.69 90 LYS A CA 1
ATOM 750 C C . LYS A 1 90 ? -7.875 -10.143 14.786 1.00 82.69 90 LYS A C 1
ATOM 752 O O . LYS A 1 90 ? -6.894 -10.877 14.656 1.00 82.69 90 LYS A O 1
ATOM 757 N N . LEU A 1 91 ? -8.797 -9.964 13.854 1.00 82.94 91 LEU A N 1
ATOM 758 C CA . LEU A 1 91 ? -8.751 -10.593 12.544 1.00 82.94 91 LEU A CA 1
ATOM 759 C C . LEU A 1 91 ? -7.657 -9.953 11.689 1.00 82.94 91 LEU A C 1
ATOM 761 O O . LEU A 1 91 ? -6.994 -10.634 10.911 1.00 82.94 91 LEU A O 1
ATOM 765 N N . TYR A 1 92 ? -7.458 -8.645 11.854 1.00 82.00 92 TYR A N 1
ATOM 766 C CA . TYR A 1 92 ? -6.452 -7.896 11.119 1.00 82.00 92 TYR A CA 1
ATOM 767 C C . TYR A 1 92 ? -5.241 -7.591 11.998 1.00 82.00 92 TYR A C 1
ATOM 769 O O . TYR A 1 92 ? -5.318 -6.802 12.949 1.00 82.00 92 TYR A O 1
ATOM 777 N N . ALA A 1 93 ? -4.075 -8.152 11.659 1.00 85.94 93 ALA A N 1
ATOM 778 C CA . ALA A 1 93 ? -2.850 -7.696 12.292 1.00 85.94 93 ALA A CA 1
ATOM 779 C C . ALA A 1 93 ? -2.507 -6.287 11.794 1.00 85.94 93 ALA A C 1
ATOM 781 O O . ALA A 1 93 ? -2.698 -5.928 10.625 1.00 85.94 93 ALA A O 1
ATOM 782 N N . LYS A 1 94 ? -1.948 -5.476 12.696 1.00 83.19 94 LYS A N 1
ATOM 783 C CA . LYS A 1 94 ? -1.638 -4.070 12.410 1.00 83.19 94 LYS A CA 1
ATOM 784 C C . LYS A 1 94 ? -0.699 -3.920 11.207 1.00 83.19 94 LYS A C 1
ATOM 786 O O . LYS A 1 94 ? -0.885 -3.018 10.406 1.00 83.19 94 LYS A O 1
ATOM 791 N N . ARG A 1 95 ? 0.283 -4.814 11.045 1.00 83.50 95 ARG A N 1
ATOM 792 C CA . ARG A 1 95 ? 1.261 -4.726 9.945 1.00 83.50 95 ARG A CA 1
ATOM 793 C C . ARG A 1 95 ? 0.649 -5.030 8.578 1.00 83.50 95 ARG A C 1
ATOM 795 O O . ARG A 1 95 ? 0.830 -4.237 7.659 1.00 83.50 95 ARG A O 1
ATOM 802 N N . GLU A 1 96 ? -0.088 -6.133 8.443 1.00 87.75 96 GLU A N 1
ATOM 803 C CA . GLU A 1 96 ? -0.713 -6.501 7.161 1.00 87.75 96 GLU A CA 1
ATOM 804 C C . GLU A 1 96 ? -1.737 -5.455 6.721 1.00 87.75 96 GLU A C 1
ATOM 806 O O . GLU A 1 96 ? -1.767 -5.056 5.560 1.00 87.75 96 GLU A O 1
ATOM 811 N N . THR A 1 97 ? -2.514 -4.946 7.675 1.00 88.25 97 THR A N 1
ATOM 812 C CA . THR A 1 97 ? -3.466 -3.850 7.480 1.00 88.25 97 THR A CA 1
ATOM 813 C C . THR A 1 97 ? -2.837 -2.650 6.781 1.00 88.25 97 THR A C 1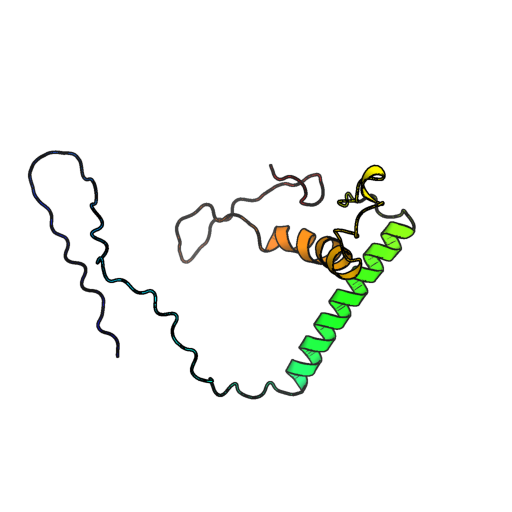
ATOM 815 O O . THR A 1 97 ? -3.349 -2.175 5.768 1.00 88.25 97 THR A O 1
ATOM 818 N N . ILE A 1 98 ? -1.710 -2.166 7.306 1.00 88.81 98 ILE A N 1
ATOM 819 C CA . ILE A 1 98 ? -1.014 -0.986 6.780 1.00 88.81 98 ILE A CA 1
ATOM 820 C C . ILE A 1 98 ? -0.590 -1.218 5.330 1.00 88.81 98 ILE A C 1
ATOM 822 O O . ILE A 1 98 ? -0.830 -0.370 4.468 1.00 88.81 98 ILE A O 1
ATOM 826 N N . PHE A 1 99 ? -0.019 -2.391 5.052 1.00 87.69 99 PHE A N 1
ATOM 827 C CA . PHE A 1 99 ? 0.413 -2.759 3.709 1.00 87.69 99 PHE A CA 1
ATOM 828 C C . PHE A 1 99 ? -0.761 -2.853 2.726 1.00 87.69 99 PHE A C 1
ATOM 830 O O . PHE A 1 99 ? -0.701 -2.288 1.631 1.00 87.69 99 PHE A O 1
ATOM 837 N N . VAL A 1 100 ? -1.853 -3.518 3.114 1.00 88.50 100 VAL A N 1
ATOM 838 C CA . VAL A 1 100 ? -3.024 -3.704 2.243 1.00 88.50 100 VAL A CA 1
ATOM 839 C C . VAL A 1 100 ? -3.625 -2.359 1.824 1.00 88.50 100 VAL A C 1
ATOM 841 O O . VAL A 1 100 ? -4.006 -2.173 0.667 1.00 88.50 100 VAL A O 1
ATOM 844 N N . ASN A 1 101 ? -3.664 -1.392 2.736 1.00 86.69 101 ASN A N 1
ATOM 845 C CA . ASN A 1 101 ? -4.302 -0.102 2.477 1.00 86.69 101 ASN A CA 1
ATOM 846 C C . ASN A 1 101 ? -3.457 0.870 1.697 1.00 86.69 101 ASN A C 1
ATOM 848 O O . ASN A 1 101 ? -3.957 1.505 0.775 1.00 86.69 101 ASN A O 1
ATOM 852 N N . ASN A 1 102 ? -2.208 1.026 2.124 1.00 87.88 102 ASN A N 1
ATOM 853 C CA . ASN A 1 102 ? -1.378 2.125 1.661 1.00 87.88 102 ASN A CA 1
ATOM 854 C C . ASN A 1 102 ? -0.489 1.692 0.493 1.00 87.88 102 ASN A C 1
ATOM 856 O O . ASN A 1 102 ? -0.024 2.546 -0.254 1.00 87.88 102 ASN A O 1
ATOM 860 N N . CYS A 1 103 ? -0.276 0.384 0.307 1.00 87.88 103 CYS A N 1
ATOM 861 C CA . CYS A 1 103 ? 0.504 -0.152 -0.806 1.00 87.88 103 CYS A CA 1
ATOM 862 C C . CYS A 1 103 ? -0.375 -0.936 -1.779 1.00 87.88 103 CYS A C 1
ATOM 864 O O . CYS A 1 103 ? -0.510 -0.551 -2.937 1.00 87.88 103 CYS A O 1
ATOM 866 N N . TYR A 1 104 ? -0.981 -2.033 -1.324 1.00 87.81 104 TYR A N 1
ATOM 867 C CA . TYR A 1 104 ? -1.604 -2.999 -2.231 1.00 87.81 104 TYR A CA 1
ATOM 868 C C . TYR A 1 104 ? -2.800 -2.417 -2.995 1.00 87.81 104 TYR A C 1
ATOM 870 O O . TYR A 1 104 ? -2.855 -2.520 -4.221 1.00 87.81 104 TYR A O 1
ATOM 878 N N . ARG A 1 105 ? -3.746 -1.772 -2.303 1.00 86.06 105 ARG A N 1
ATOM 879 C CA . ARG A 1 105 ? -4.971 -1.264 -2.942 1.00 86.06 105 ARG A CA 1
ATOM 880 C C . ARG A 1 105 ? -4.759 -0.169 -3.988 1.00 86.06 105 ARG A C 1
ATOM 882 O O . ARG A 1 105 ? -5.379 -0.272 -5.047 1.00 86.06 105 ARG A O 1
ATOM 889 N N . PRO A 1 106 ? -3.903 0.841 -3.763 1.00 83.19 106 PRO A N 1
ATOM 890 C CA . PRO A 1 106 ? -3.559 1.799 -4.811 1.00 83.19 106 PRO A CA 1
ATOM 891 C C . PRO A 1 106 ? -2.885 1.123 -6.010 1.00 83.19 106 PRO A C 1
ATOM 893 O O . PRO A 1 106 ? -3.239 1.388 -7.154 1.00 83.19 106 PRO A O 1
ATOM 896 N N . VAL A 1 107 ? -1.962 0.189 -5.757 1.00 87.06 107 VAL A N 1
ATOM 897 C CA . VAL A 1 107 ? -1.219 -0.519 -6.813 1.00 87.06 107 VAL A CA 1
ATOM 898 C C . VAL A 1 107 ? -2.132 -1.395 -7.679 1.00 87.06 107 VAL A C 1
ATOM 900 O O . VAL A 1 107 ? -1.887 -1.548 -8.879 1.00 87.06 107 VAL A O 1
ATOM 903 N N . CYS A 1 108 ? -3.215 -1.933 -7.111 1.00 85.00 108 CYS A N 1
ATOM 904 C CA . CYS A 1 108 ? -4.197 -2.728 -7.850 1.00 85.00 108 CYS A CA 1
ATOM 905 C C . CYS A 1 108 ? -4.878 -1.965 -8.994 1.00 85.00 108 CYS A C 1
ATOM 907 O O . CYS A 1 108 ? -5.328 -2.609 -9.939 1.00 85.00 108 CYS A O 1
ATOM 909 N N . ASP A 1 109 ? -4.924 -0.633 -8.961 1.00 83.56 109 ASP A N 1
ATOM 910 C CA . ASP A 1 109 ? -5.476 0.151 -10.075 1.00 83.56 109 ASP A CA 1
ATOM 911 C C . ASP A 1 109 ? -4.613 0.076 -11.344 1.00 83.56 109 ASP A C 1
ATOM 913 O O . ASP A 1 109 ? -5.095 0.160 -12.475 1.00 83.56 109 ASP A O 1
ATOM 917 N N . ILE A 1 110 ? -3.307 -0.126 -11.160 1.00 83.94 110 ILE A N 1
ATOM 918 C CA . ILE A 1 110 ? -2.340 -0.227 -12.253 1.00 83.94 110 ILE A CA 1
ATOM 919 C C . ILE A 1 110 ? -2.228 -1.685 -12.698 1.00 83.94 110 ILE A C 1
ATOM 921 O O . ILE A 1 110 ? -2.356 -1.994 -13.880 1.00 83.94 110 ILE A O 1
ATOM 925 N N . ILE A 1 111 ? -2.005 -2.591 -11.743 1.00 83.44 111 ILE A N 1
ATOM 926 C CA . ILE A 1 111 ? -1.682 -3.996 -12.036 1.00 83.44 111 ILE A CA 1
ATOM 927 C C . ILE A 1 111 ? -2.943 -4.821 -12.320 1.00 83.44 111 ILE A C 1
ATOM 929 O O . ILE A 1 111 ? -2.909 -5.776 -13.090 1.00 83.44 111 ILE A O 1
ATOM 933 N N . GLY A 1 112 ? -4.072 -4.464 -11.712 1.00 82.88 112 GLY A N 1
ATOM 934 C CA . GLY A 1 112 ? -5.298 -5.253 -11.763 1.00 82.88 112 GLY A CA 1
ATOM 935 C C . GLY A 1 112 ? -6.190 -4.986 -12.972 1.00 82.88 112 GLY A C 1
ATOM 936 O O . GLY A 1 112 ? -7.323 -5.476 -12.965 1.00 82.88 112 GLY A O 1
ATOM 937 N N . ARG A 1 113 ? -5.755 -4.205 -13.972 1.00 87.31 113 ARG A N 1
ATOM 938 C CA . ARG A 1 113 ? -6.610 -3.801 -15.102 1.00 87.31 113 ARG A CA 1
ATOM 939 C C . ARG A 1 113 ? -7.061 -5.017 -15.927 1.00 87.31 113 ARG A C 1
ATOM 941 O O . ARG A 1 113 ? -6.231 -5.835 -16.319 1.00 87.31 113 ARG A O 1
ATOM 948 N N . PRO A 1 114 ? -8.372 -5.168 -16.191 1.00 87.69 114 PRO A N 1
ATOM 949 C CA . PRO A 1 114 ? -8.902 -6.295 -16.937 1.00 87.69 114 PRO A CA 1
ATOM 950 C C . PRO A 1 114 ? -8.485 -6.188 -18.401 1.00 87.69 114 PRO A C 1
ATOM 952 O O . PRO A 1 114 ? -8.651 -5.151 -19.046 1.00 87.69 114 PRO A O 1
ATOM 955 N N . ILE A 1 115 ? -7.991 -7.298 -18.931 1.00 90.44 115 ILE A N 1
ATOM 956 C CA . ILE A 1 115 ? -7.697 -7.435 -20.351 1.00 90.44 115 ILE A CA 1
ATOM 957 C C . ILE A 1 115 ? -9.022 -7.729 -21.056 1.00 90.44 115 ILE A C 1
ATOM 959 O O . ILE A 1 115 ? -9.724 -8.671 -20.693 1.00 90.44 115 ILE A O 1
ATOM 963 N N . ALA A 1 116 ? -9.380 -6.904 -22.036 1.00 87.69 116 ALA A N 1
ATOM 964 C CA . ALA A 1 116 ? -10.640 -7.007 -22.777 1.00 87.69 116 ALA A CA 1
ATOM 965 C C . ALA A 1 116 ? -10.449 -7.527 -24.213 1.00 87.69 116 ALA A C 1
ATOM 967 O O . ALA A 1 116 ? -11.376 -7.481 -25.017 1.00 87.69 116 ALA A O 1
ATOM 968 N N . GLY A 1 117 ? -9.247 -8.000 -24.545 1.00 86.81 117 GLY A N 1
ATOM 969 C CA . GLY A 1 117 ? -8.886 -8.481 -25.874 1.00 86.81 117 GLY A CA 1
ATOM 970 C C . GLY A 1 117 ? -8.287 -9.886 -25.874 1.00 86.81 117 GLY A C 1
ATOM 971 O O . GLY A 1 117 ? -7.987 -10.469 -24.833 1.00 86.81 117 GLY A O 1
ATOM 972 N N . VAL A 1 118 ? -8.096 -10.412 -27.082 1.00 88.62 118 VAL A N 1
ATOM 973 C CA . VAL A 1 118 ? -7.373 -11.664 -27.350 1.00 88.62 118 VAL A CA 1
ATOM 974 C C . VAL A 1 118 ? -5.872 -11.443 -27.091 1.00 88.62 118 VAL A C 1
ATOM 976 O O . VAL A 1 118 ? -5.384 -10.333 -27.323 1.00 88.62 118 VAL A O 1
ATOM 979 N N . PRO A 1 119 ? -5.110 -12.451 -26.623 1.00 89.94 119 PRO A N 1
ATOM 980 C CA . PRO A 1 119 ? -3.654 -12.343 -26.513 1.00 89.94 119 PRO A CA 1
ATOM 981 C C . PRO A 1 119 ? -3.015 -11.945 -27.855 1.00 89.94 119 PRO A C 1
ATOM 983 O O . PRO A 1 119 ? -3.221 -12.608 -28.870 1.00 89.94 119 PRO A O 1
ATOM 986 N N . GLY A 1 120 ? -2.222 -10.870 -27.856 1.00 89.06 120 GLY A N 1
ATOM 987 C CA . GLY A 1 120 ? -1.546 -10.342 -29.044 1.00 89.06 120 GLY A CA 1
ATOM 988 C C . GLY A 1 120 ? -0.445 -9.336 -28.697 1.00 89.06 120 GLY A C 1
ATOM 989 O O . GLY A 1 120 ? -0.257 -8.987 -27.534 1.00 89.06 120 GLY A O 1
ATOM 990 N N . THR A 1 121 ? 0.291 -8.852 -29.707 1.00 91.88 121 THR A N 1
ATOM 991 C CA . THR A 1 121 ? 1.402 -7.886 -29.534 1.00 91.88 121 THR A CA 1
ATOM 992 C C . THR A 1 121 ? 0.951 -6.562 -28.913 1.00 91.88 121 THR A C 1
ATOM 994 O O . THR A 1 121 ? 1.727 -5.896 -28.234 1.00 91.88 121 THR A O 1
ATOM 997 N N . LYS A 1 122 ? -0.309 -6.177 -29.135 1.00 92.25 122 LYS A N 1
ATOM 998 C CA . LYS A 1 122 ? -0.960 -5.052 -28.462 1.00 92.25 122 LYS A CA 1
ATOM 999 C C . LYS A 1 122 ? -2.074 -5.611 -27.588 1.00 92.25 122 LYS A C 1
ATOM 1001 O O . LYS A 1 122 ? -2.893 -6.386 -28.074 1.00 92.25 122 LYS A O 1
ATOM 1006 N N . MET A 1 123 ? -2.101 -5.212 -26.320 1.00 87.56 123 MET A N 1
ATOM 1007 C CA . MET A 1 123 ? -3.154 -5.600 -25.386 1.00 87.56 123 MET A CA 1
ATOM 1008 C C . MET A 1 123 ? -4.184 -4.478 -25.260 1.00 87.56 123 MET A C 1
ATOM 1010 O O . MET A 1 123 ? -3.824 -3.319 -25.053 1.00 87.56 123 MET A O 1
ATOM 1014 N N . THR A 1 124 ? -5.466 -4.820 -25.373 1.00 90.25 124 THR A N 1
ATOM 1015 C CA . THR A 1 124 ? -6.561 -3.895 -25.070 1.00 90.25 124 THR A CA 1
ATOM 1016 C C . THR A 1 124 ? -6.942 -4.063 -23.606 1.00 90.25 124 THR A C 1
ATOM 1018 O O . THR A 1 124 ? -7.397 -5.134 -23.195 1.00 90.25 124 THR A O 1
ATOM 1021 N N . LEU A 1 125 ? -6.743 -3.010 -22.818 1.00 89.25 125 LEU A N 1
ATOM 1022 C CA . LEU A 1 125 ? -7.175 -2.947 -21.425 1.00 89.25 125 LEU A CA 1
ATOM 1023 C C . LEU A 1 125 ? -8.524 -2.234 -21.359 1.00 89.25 125 LEU A C 1
ATOM 1025 O O . LEU A 1 125 ? -8.742 -1.256 -22.072 1.00 89.25 125 LEU A O 1
ATOM 1029 N N . LYS A 1 126 ? -9.429 -2.722 -20.510 1.00 87.62 126 LYS A N 1
ATOM 1030 C CA . LYS A 1 126 ? -10.646 -1.986 -20.165 1.00 87.62 126 LYS A CA 1
ATOM 1031 C C . LYS A 1 126 ? -10.351 -1.137 -18.935 1.00 87.62 126 LYS A C 1
ATOM 1033 O O . LYS A 1 126 ? -10.004 -1.678 -17.888 1.00 87.62 126 LYS A O 1
ATOM 1038 N N . ASP A 1 127 ? -10.490 0.176 -19.056 1.00 85.62 127 ASP A N 1
ATOM 1039 C CA . ASP A 1 127 ? -10.332 1.068 -17.912 1.00 85.62 127 ASP A CA 1
ATOM 1040 C C . ASP A 1 127 ? -11.458 0.835 -16.900 1.00 85.62 127 ASP A C 1
ATOM 1042 O O . ASP A 1 127 ? -12.617 0.630 -17.268 1.00 85.62 127 ASP A O 1
ATOM 1046 N N . ARG A 1 128 ? -11.093 0.820 -15.617 1.00 83.31 128 ARG A N 1
ATOM 1047 C CA . ARG A 1 128 ? -12.035 0.789 -14.497 1.00 83.31 128 ARG A CA 1
ATOM 1048 C C . ARG A 1 128 ? -12.066 2.172 -13.880 1.00 83.31 128 ARG A C 1
ATOM 1050 O O . ARG A 1 128 ? -11.014 2.791 -13.723 1.00 83.31 128 ARG A O 1
ATOM 1057 N N . VAL A 1 129 ? -13.251 2.634 -13.506 1.00 83.88 129 VAL A N 1
ATOM 1058 C CA . VAL A 1 129 ? -13.393 3.887 -12.766 1.00 83.88 129 VAL A CA 1
ATOM 1059 C C . VAL A 1 129 ? -13.820 3.540 -11.350 1.00 83.88 129 VAL A C 1
ATOM 1061 O O . VAL A 1 129 ? -14.788 2.815 -11.134 1.00 83.88 129 VAL A O 1
ATOM 1064 N N . SER A 1 130 ? -13.076 4.045 -10.369 1.00 83.50 130 SER A N 1
ATOM 1065 C CA . SER A 1 130 ? -13.445 3.936 -8.962 1.00 83.50 130 SER A CA 1
ATOM 1066 C C . SER A 1 130 ? -13.535 5.327 -8.359 1.00 83.50 130 SER A C 1
ATOM 1068 O O . SER A 1 130 ? -12.570 6.090 -8.384 1.00 83.50 130 SER A O 1
ATOM 1070 N N . LYS A 1 131 ? -14.704 5.657 -7.809 1.00 85.00 131 LYS A N 1
ATOM 1071 C CA . LYS A 1 131 ? -14.924 6.907 -7.066 1.00 85.00 131 LYS A CA 1
ATOM 1072 C C . LYS A 1 131 ? -14.500 6.776 -5.598 1.00 85.00 131 LYS A C 1
ATOM 1074 O O . LYS A 1 131 ? -14.239 7.779 -4.944 1.00 85.00 131 LYS A O 1
ATOM 1079 N N . ASP A 1 132 ? -14.342 5.539 -5.123 1.00 84.94 132 ASP A N 1
ATOM 1080 C CA . ASP A 1 132 ? -14.145 5.201 -3.715 1.00 84.94 132 ASP A CA 1
ATOM 1081 C C . ASP A 1 132 ? -12.761 4.588 -3.455 1.00 84.94 132 ASP A C 1
ATOM 1083 O O . ASP A 1 132 ? -12.641 3.631 -2.699 1.00 84.94 132 ASP A O 1
ATOM 1087 N N . TYR A 1 133 ? -11.693 5.093 -4.080 1.00 78.69 133 TYR A N 1
ATOM 1088 C CA . TYR A 1 133 ? -10.317 4.608 -3.853 1.00 78.69 133 TYR A CA 1
ATOM 1089 C C . TYR A 1 133 ? -10.159 3.078 -4.001 1.00 78.69 133 TYR A C 1
ATOM 1091 O O . TYR A 1 133 ? -9.584 2.408 -3.136 1.00 78.69 133 TYR A O 1
ATOM 1099 N N . ASN A 1 134 ? -10.670 2.517 -5.099 1.00 80.69 134 ASN A N 1
ATOM 1100 C CA . ASN A 1 134 ? -10.566 1.095 -5.461 1.00 80.69 134 ASN A CA 1
ATOM 1101 C C . ASN A 1 134 ? -11.305 0.135 -4.517 1.00 80.69 134 ASN A C 1
ATOM 1103 O O . ASN A 1 134 ? -10.936 -1.035 -4.395 1.00 80.69 134 ASN A O 1
ATOM 1107 N N . TRP A 1 135 ? -12.335 0.619 -3.824 1.00 81.31 135 TRP A N 1
ATOM 1108 C CA . TRP A 1 135 ? -13.242 -0.229 -3.047 1.00 81.31 135 TRP A CA 1
ATOM 1109 C C . TRP A 1 135 ? -14.307 -0.905 -3.906 1.00 81.31 135 TRP A C 1
ATOM 1111 O O . TRP A 1 135 ? -14.604 -2.083 -3.725 1.00 81.31 135 TRP A O 1
ATOM 1121 N N . THR A 1 136 ? -14.869 -0.145 -4.833 1.00 82.56 136 THR A N 1
ATOM 1122 C CA . THR A 1 136 ? -15.907 -0.548 -5.780 1.00 82.56 136 THR A CA 1
ATOM 1123 C C . THR A 1 136 ? -15.445 -0.149 -7.177 1.00 82.56 136 THR A C 1
ATOM 1125 O O . THR A 1 136 ? -14.749 0.856 -7.349 1.00 82.56 136 THR A O 1
ATOM 1128 N N . PHE A 1 137 ? -15.780 -0.965 -8.172 1.00 81.44 137 PHE A N 1
ATOM 1129 C CA . PHE A 1 137 ? -15.407 -0.729 -9.564 1.00 81.44 137 PHE A CA 1
ATOM 1130 C C . PHE A 1 137 ? -16.672 -0.677 -10.417 1.00 81.44 137 PHE A C 1
ATOM 1132 O O . PHE A 1 137 ? -17.495 -1.591 -10.329 1.00 81.44 137 PHE A O 1
ATOM 1139 N N . GLU A 1 138 ? -16.793 0.375 -11.225 1.00 76.50 138 GLU A N 1
ATOM 1140 C CA . GLU A 1 138 ? -17.785 0.517 -12.302 1.00 76.50 138 GLU A CA 1
ATOM 1141 C C . GLU A 1 138 ? -17.111 0.269 -13.666 1.00 76.50 138 GLU A C 1
ATOM 1143 O O . GLU A 1 138 ? -15.940 0.696 -13.847 1.00 76.50 138 GLU A O 1
#

Solvent-accessible surface area (backbone atoms only — not comparable to full-atom values): 9412 Å² total; per-residue (Å²): 139,80,81,80,86,81,82,82,85,83,80,80,92,75,79,99,67,92,72,84,76,78,81,73,68,94,79,76,71,89,70,76,78,78,81,72,77,71,83,68,76,77,73,51,72,64,57,52,50,50,54,52,50,51,53,48,50,54,53,51,54,27,49,51,55,52,50,44,36,74,72,63,78,48,93,73,93,70,96,69,82,56,81,89,55,65,87,49,81,76,87,68,53,73,67,60,50,43,45,47,62,60,46,50,45,64,48,40,69,70,74,62,56,47,71,74,55,70,95,56,99,66,78,45,67,47,87,71,52,48,94,59,80,68,76,52,7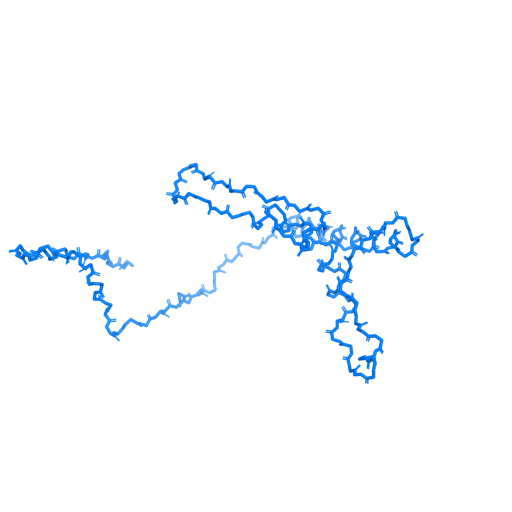9,95